Protein AF-A0A2D6F2C2-F1 (afdb_monomer_lite)

Sequence (122 aa):
MSYWKKKISKLSPRVFDLDMLGELLILLSLGSIFSRQIVQYTLYLFLLASILLLFYVTSTLKTYYLKTKTPEYAYLIGGIGLGLQFLLIGAQLPQLFFKYYVLVIGILLTLPAIYALFFKKS

pLDDT: mean 87.74, std 8.77, range [54.62, 97.06]

Foldseek 3Di:
DDPVVLLVVQDDPQLSVLLVLLLLLQLLLLLLVCLVVVVVCLVVLLVQLVVLLVQLVVQVVVCVVVVHDRDPVSVVSNVSSVSSVSSSNSSVCNPPVCSVVSNVSSVVSNVVSVCRSPPDDD

Radius of gyration: 16.32 Å; chains: 1; bounding box: 42×29×42 Å

Secondary structure (DSSP, 8-state):
--HHHHHHHHS-HHHHHHHHHHHHHHHHHHHHHTHHHHHTTHHHHHHHHHHHHHHHHHHHHHHHHTTPPPPHHHHHHHHHHHHHHHHHHHHH-TT-TTHHHHHHHHHHHHHHHHHHHHT---

Structure (mmCIF, N/CA/C/O backbone):
data_AF-A0A2D6F2C2-F1
#
_entry.id   AF-A0A2D6F2C2-F1
#
loop_
_atom_site.group_PDB
_atom_site.id
_atom_site.type_symbol
_atom_site.label_atom_id
_atom_site.label_alt_id
_atom_site.label_comp_id
_atom_site.label_asym_id
_atom_site.label_entity_id
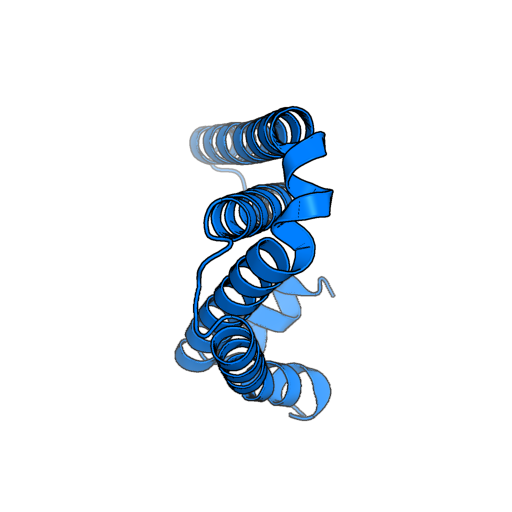_atom_site.label_seq_id
_atom_site.pdbx_PDB_ins_code
_atom_site.Cartn_x
_atom_site.Cartn_y
_atom_site.Cartn_z
_atom_site.occupancy
_atom_site.B_iso_or_equiv
_atom_site.auth_seq_id
_atom_site.auth_comp_id
_atom_site.auth_asym_id
_atom_site.auth_atom_id
_atom_site.pdbx_PDB_model_num
ATOM 1 N N . MET A 1 1 ? 9.341 -16.753 -12.748 1.00 54.62 1 MET A N 1
ATOM 2 C CA . MET A 1 1 ? 8.830 -15.471 -13.290 1.00 54.62 1 MET A CA 1
ATOM 3 C C . MET A 1 1 ? 8.334 -14.644 -12.114 1.00 54.62 1 MET A C 1
ATOM 5 O O . MET A 1 1 ? 7.500 -15.149 -11.376 1.00 54.62 1 MET A O 1
ATOM 9 N N . SER A 1 2 ? 8.895 -13.450 -11.893 1.00 70.00 2 SER A N 1
ATOM 10 C CA . SER A 1 2 ? 8.510 -12.552 -10.790 1.00 70.00 2 SER A CA 1
ATOM 11 C C . SER A 1 2 ? 6.998 -12.279 -10.815 1.00 70.00 2 SER A C 1
ATOM 13 O O . SER A 1 2 ? 6.439 -12.067 -11.896 1.00 70.00 2 SER A O 1
ATOM 15 N N . TYR A 1 3 ? 6.330 -12.326 -9.654 1.00 70.94 3 TYR A N 1
ATOM 16 C CA . TYR A 1 3 ? 4.875 -12.127 -9.522 1.00 70.94 3 TYR A CA 1
ATOM 17 C C . TYR A 1 3 ? 4.416 -10.842 -10.224 1.00 70.94 3 TYR A C 1
ATOM 19 O O . TYR A 1 3 ? 3.481 -10.869 -11.023 1.00 70.94 3 TYR A O 1
ATOM 27 N N . TRP A 1 4 ? 5.162 -9.753 -10.036 1.00 70.12 4 TRP A N 1
ATOM 28 C CA . TRP A 1 4 ? 4.924 -8.458 -10.673 1.00 70.12 4 TRP A CA 1
ATOM 29 C C . TRP A 1 4 ? 5.003 -8.513 -12.194 1.00 70.12 4 TRP A C 1
ATOM 31 O O . TRP A 1 4 ? 4.145 -7.972 -12.886 1.00 70.12 4 TRP A O 1
ATOM 41 N N . LYS A 1 5 ? 5.983 -9.241 -12.734 1.00 74.25 5 LYS A N 1
ATOM 42 C CA . LYS A 1 5 ? 6.134 -9.411 -14.181 1.00 74.25 5 LYS A CA 1
ATOM 43 C C . LYS A 1 5 ? 4.952 -10.174 -14.781 1.00 74.25 5 LYS A C 1
ATOM 45 O O . LYS A 1 5 ? 4.481 -9.817 -15.854 1.00 74.25 5 LYS A O 1
ATOM 50 N N . LYS A 1 6 ? 4.443 -11.187 -14.070 1.00 76.44 6 LYS A N 1
ATOM 51 C CA . LYS A 1 6 ? 3.233 -11.936 -14.454 1.00 76.44 6 LYS A CA 1
ATOM 52 C C . LYS A 1 6 ? 1.973 -11.067 -14.352 1.00 76.44 6 LYS A C 1
ATOM 54 O O . LYS A 1 6 ? 1.115 -11.158 -15.224 1.00 76.44 6 LYS A O 1
ATOM 59 N N . LYS A 1 7 ? 1.885 -10.220 -13.322 1.00 76.44 7 LYS A N 1
ATOM 60 C CA . LYS A 1 7 ? 0.790 -9.266 -13.096 1.00 76.44 7 LYS A CA 1
ATOM 61 C C . LYS A 1 7 ? 0.697 -8.248 -14.234 1.00 76.44 7 LYS A C 1
ATOM 63 O O . LYS A 1 7 ? -0.339 -8.142 -14.877 1.00 76.44 7 LYS A O 1
ATOM 68 N N . ILE A 1 8 ? 1.812 -7.606 -14.567 1.00 78.69 8 ILE A N 1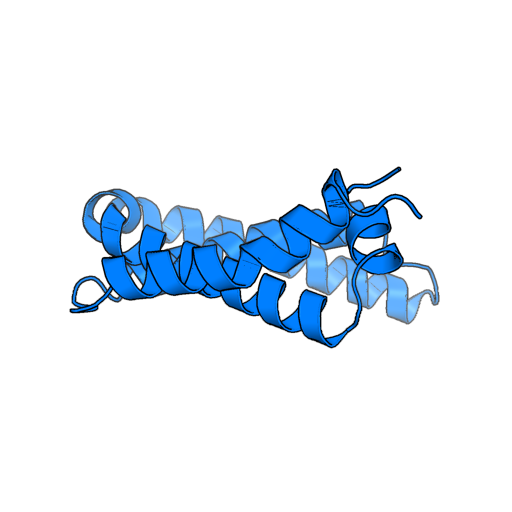
ATOM 69 C CA . ILE A 1 8 ? 1.887 -6.599 -15.634 1.00 78.69 8 ILE A CA 1
ATOM 70 C C . ILE A 1 8 ? 1.651 -7.218 -17.019 1.00 78.69 8 ILE A C 1
ATOM 72 O O . ILE A 1 8 ? 0.992 -6.610 -17.853 1.00 78.69 8 ILE A O 1
ATOM 76 N N . SER A 1 9 ? 2.154 -8.430 -17.288 1.00 76.38 9 SER A N 1
ATOM 77 C CA . SER A 1 9 ? 2.039 -9.020 -18.629 1.00 76.38 9 SER A CA 1
ATOM 78 C C . SER A 1 9 ? 0.670 -9.634 -18.932 1.00 76.38 9 SER A C 1
ATOM 80 O O . SER A 1 9 ? 0.348 -9.830 -20.100 1.00 76.38 9 SER A O 1
ATOM 82 N N . LYS A 1 10 ? -0.107 -10.017 -17.910 1.00 80.44 10 LYS A N 1
ATOM 83 C CA . LYS A 1 10 ? -1.400 -10.703 -18.091 1.00 80.44 10 LYS A CA 1
ATOM 84 C C . LYS A 1 10 ? -2.620 -9.801 -17.915 1.00 80.44 10 LYS A C 1
ATOM 86 O O . LYS A 1 10 ? -3.691 -10.149 -18.414 1.00 80.44 10 LYS A O 1
ATOM 91 N N . LEU A 1 11 ? -2.493 -8.695 -17.185 1.00 81.88 11 LEU A N 1
ATOM 92 C CA . LEU A 1 11 ? -3.623 -7.823 -16.877 1.00 81.88 11 LEU A CA 1
ATOM 93 C C . LEU A 1 11 ? -3.764 -6.718 -17.925 1.00 81.88 11 LEU A C 1
ATOM 95 O O . LEU A 1 11 ? -2.798 -6.054 -18.285 1.00 81.88 11 LEU A O 1
ATOM 99 N N . SER A 1 12 ? -4.993 -6.492 -18.396 1.00 86.12 12 SER A N 1
ATOM 100 C CA . SER A 1 12 ? -5.310 -5.277 -19.157 1.00 86.12 12 SER A CA 1
ATOM 101 C C . SER A 1 12 ? -5.189 -4.044 -18.249 1.00 86.12 12 SER A C 1
ATOM 103 O O . SER A 1 12 ? -5.529 -4.180 -17.070 1.00 86.12 12 SER A O 1
ATOM 105 N N . PRO A 1 13 ? -4.845 -2.850 -18.772 1.00 85.81 13 PRO A N 1
ATOM 106 C CA . PRO A 1 13 ? -4.650 -1.639 -17.964 1.00 85.81 13 PRO A CA 1
ATOM 107 C C . PRO A 1 13 ? -5.796 -1.360 -16.983 1.00 85.81 13 PRO A C 1
ATOM 109 O O . PRO A 1 13 ? -5.569 -1.225 -15.790 1.00 85.81 13 PRO A O 1
ATOM 112 N N . ARG A 1 14 ? -7.051 -1.443 -17.448 1.00 85.50 14 ARG A N 1
ATOM 113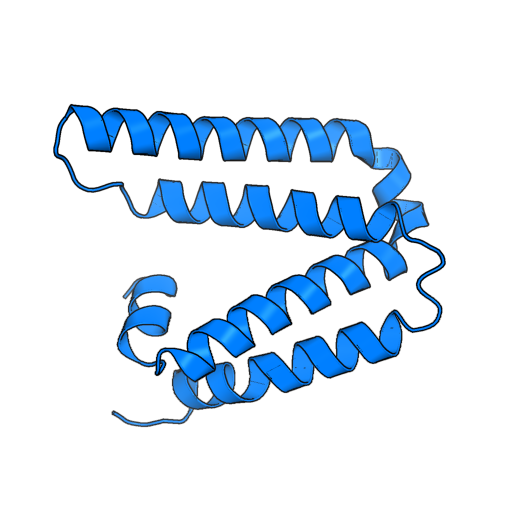 C CA . ARG A 1 14 ? -8.235 -1.235 -16.595 1.00 85.50 14 ARG A CA 1
ATOM 114 C C . ARG A 1 14 ? -8.325 -2.214 -15.421 1.00 85.50 14 ARG A C 1
ATOM 116 O O . ARG A 1 14 ? -8.703 -1.826 -14.327 1.00 85.50 14 ARG A O 1
ATOM 123 N N . VAL A 1 15 ? -8.008 -3.489 -15.647 1.00 87.31 15 VAL A N 1
ATOM 124 C CA . VAL A 1 15 ? -8.048 -4.518 -14.591 1.00 87.31 15 VAL A CA 1
ATOM 125 C C . VAL A 1 15 ? -6.897 -4.322 -13.610 1.00 87.31 15 VAL A C 1
ATOM 127 O O . VAL A 1 15 ? -7.077 -4.550 -12.422 1.00 87.31 15 VAL A O 1
ATOM 130 N N . PHE A 1 16 ? -5.738 -3.875 -14.095 1.00 87.50 16 PHE A N 1
ATOM 131 C CA . PHE A 1 16 ? -4.614 -3.515 -13.239 1.00 87.50 16 PHE A CA 1
ATOM 132 C C . PHE A 1 16 ? -4.961 -2.331 -12.324 1.00 87.50 16 PHE A C 1
ATOM 134 O O . PHE A 1 16 ? -4.722 -2.412 -11.124 1.00 87.50 16 PHE A O 1
ATOM 141 N N . ASP A 1 17 ? -5.586 -1.280 -12.861 1.00 88.88 17 ASP A N 1
ATOM 142 C CA . ASP A 1 17 ? -5.987 -0.103 -12.080 1.00 88.88 17 ASP A CA 1
ATOM 143 C C . ASP A 1 17 ? -7.038 -0.450 -11.013 1.00 88.88 17 ASP A C 1
ATOM 145 O O . ASP A 1 17 ? -6.924 -0.023 -9.863 1.00 88.88 17 ASP A O 1
ATOM 149 N N . LEU A 1 18 ? -8.042 -1.263 -11.371 1.00 91.00 18 LEU A N 1
ATOM 150 C CA . LEU A 1 18 ? -9.065 -1.734 -10.428 1.00 91.00 18 LEU A CA 1
ATOM 151 C C . LEU A 1 18 ? -8.462 -2.585 -9.311 1.00 91.00 18 LEU A C 1
ATOM 153 O O . LEU A 1 18 ? -8.848 -2.441 -8.155 1.00 91.00 18 LEU A O 1
ATOM 157 N N . ASP A 1 19 ? -7.505 -3.443 -9.645 1.00 92.44 19 ASP A N 1
ATOM 158 C CA . ASP A 1 19 ? -6.830 -4.297 -8.679 1.00 92.44 19 ASP A CA 1
ATOM 159 C C . ASP A 1 19 ? -5.925 -3.500 -7.733 1.00 92.44 19 ASP A C 1
ATOM 161 O O . ASP A 1 19 ? -5.993 -3.699 -6.524 1.00 92.44 19 ASP A O 1
ATOM 165 N N . MET A 1 20 ? -5.166 -2.524 -8.245 1.00 90.25 20 MET A N 1
ATOM 166 C CA . MET A 1 20 ? -4.411 -1.583 -7.407 1.00 90.25 20 MET A CA 1
ATOM 167 C C . MET A 1 20 ? -5.339 -0.826 -6.452 1.00 90.25 20 MET A C 1
ATOM 169 O O . MET A 1 20 ? -5.070 -0.745 -5.255 1.00 90.25 20 MET A O 1
ATOM 173 N N . LEU A 1 21 ? -6.460 -0.301 -6.956 1.00 93.19 21 LEU A N 1
ATOM 174 C CA . LEU A 1 21 ? -7.443 0.394 -6.126 1.00 93.19 21 LEU A CA 1
ATOM 175 C C . LEU A 1 21 ? -8.050 -0.547 -5.076 1.00 93.19 21 LEU A C 1
ATOM 177 O O . LEU A 1 21 ? -8.197 -0.162 -3.917 1.00 93.19 21 LEU A O 1
ATOM 181 N N . GLY A 1 22 ? -8.347 -1.791 -5.452 1.00 93.44 22 GLY A N 1
ATOM 182 C CA . GLY A 1 22 ? -8.835 -2.820 -4.542 1.00 93.44 22 GLY A CA 1
ATOM 183 C C . GLY A 1 22 ? -7.843 -3.143 -3.423 1.00 93.44 22 GLY A C 1
ATOM 184 O O . GLY A 1 22 ? -8.225 -3.123 -2.253 1.00 93.44 22 GLY A O 1
ATOM 185 N N . GLU A 1 23 ? -6.565 -3.354 -3.752 1.00 93.12 23 GLU A N 1
ATOM 186 C CA . GLU A 1 23 ? -5.485 -3.580 -2.780 1.00 93.12 23 GLU A CA 1
ATOM 187 C C . GLU A 1 23 ? -5.366 -2.408 -1.786 1.00 93.12 23 GLU A C 1
ATOM 189 O O . GLU A 1 23 ? -5.268 -2.630 -0.576 1.00 93.12 23 GLU A O 1
ATOM 194 N N . LEU A 1 24 ? -5.463 -1.160 -2.259 1.00 93.00 24 LEU A N 1
ATOM 195 C CA . LEU A 1 24 ? -5.445 0.027 -1.396 1.00 93.00 24 LEU A CA 1
ATOM 196 C C . LEU A 1 24 ? -6.645 0.084 -0.443 1.00 93.00 24 LEU A C 1
ATOM 198 O O . LEU A 1 24 ? -6.474 0.343 0.750 1.00 93.00 24 LEU A O 1
ATOM 202 N N . LEU A 1 25 ? -7.857 -0.180 -0.942 1.00 92.88 25 LEU A N 1
ATOM 203 C CA . LEU A 1 25 ? -9.069 -0.204 -0.117 1.00 92.88 25 LEU A CA 1
ATOM 204 C C . LEU A 1 25 ? -9.016 -1.308 0.942 1.00 92.88 25 LEU A C 1
ATOM 206 O O . LEU A 1 25 ? -9.442 -1.087 2.079 1.00 92.88 25 LEU A O 1
ATOM 210 N N . ILE A 1 26 ? -8.467 -2.475 0.593 1.00 94.50 26 ILE A N 1
ATOM 211 C CA . ILE A 1 26 ? -8.246 -3.573 1.536 1.00 94.50 26 ILE A CA 1
ATOM 212 C C . ILE A 1 26 ? -7.292 -3.119 2.642 1.00 94.50 26 ILE A C 1
ATOM 214 O O . ILE A 1 26 ? -7.633 -3.241 3.817 1.00 94.50 26 ILE A O 1
ATOM 218 N N . LEU A 1 27 ? -6.135 -2.549 2.294 1.00 94.00 27 LEU A N 1
ATOM 219 C CA . LEU A 1 27 ? -5.139 -2.095 3.270 1.00 94.00 27 LEU A CA 1
ATOM 220 C C . LEU A 1 27 ? -5.682 -1.012 4.208 1.00 94.00 27 LEU A C 1
ATOM 222 O O . LEU A 1 27 ? -5.499 -1.108 5.421 1.00 94.00 27 LEU A O 1
ATOM 226 N N . LEU A 1 28 ? -6.402 -0.025 3.669 1.00 91.75 28 LEU A N 1
ATOM 227 C CA . LEU A 1 28 ? -7.071 1.010 4.463 1.00 91.75 28 LEU A CA 1
ATOM 228 C C . LEU A 1 28 ? -8.103 0.410 5.423 1.00 91.75 28 LEU A C 1
ATOM 230 O O . LEU A 1 28 ? -8.151 0.761 6.603 1.00 91.75 28 LEU A O 1
ATOM 234 N N . SER A 1 29 ? -8.919 -0.523 4.931 1.00 93.00 29 SER A N 1
ATOM 235 C CA . SER A 1 29 ? -9.959 -1.164 5.736 1.00 93.00 29 SER A CA 1
ATOM 236 C C . SER A 1 29 ? -9.364 -2.025 6.846 1.00 93.00 29 SER A C 1
ATOM 238 O O . SER A 1 29 ? -9.819 -1.947 7.986 1.00 93.00 29 SER A O 1
ATOM 240 N N . LEU A 1 30 ? -8.314 -2.796 6.546 1.00 93.12 30 LEU A N 1
ATOM 241 C CA . LEU A 1 30 ? -7.573 -3.578 7.536 1.00 93.12 30 LEU A CA 1
ATOM 242 C C . LEU A 1 30 ? -6.927 -2.671 8.585 1.00 93.12 30 LEU A C 1
ATOM 244 O O . LEU A 1 30 ? -7.056 -2.941 9.778 1.00 93.12 30 LEU A O 1
ATOM 248 N N . GLY A 1 31 ? -6.317 -1.565 8.155 1.00 90.75 31 GLY A N 1
ATOM 249 C CA . GLY A 1 31 ? -5.799 -0.537 9.051 1.00 90.75 31 GLY A CA 1
ATOM 250 C C . GLY A 1 31 ? -6.860 -0.052 10.039 1.00 90.75 31 GLY A C 1
ATOM 251 O O . GLY A 1 31 ? -6.639 -0.052 11.246 1.00 90.75 31 GLY A O 1
ATOM 252 N N . SER A 1 32 ? -8.054 0.281 9.543 1.00 91.31 32 SER A N 1
ATOM 253 C CA . SER A 1 32 ? -9.169 0.758 10.373 1.00 91.31 32 SER A CA 1
ATOM 254 C C . SER A 1 32 ? -9.720 -0.313 11.325 1.00 91.31 32 SER A C 1
ATOM 256 O O . SER A 1 32 ? -10.023 -0.022 12.491 1.00 91.31 32 SER A O 1
ATOM 258 N N . ILE A 1 33 ? -9.840 -1.563 10.861 1.00 92.31 33 ILE A N 1
ATOM 259 C CA . ILE A 1 33 ? -10.311 -2.706 11.662 1.00 92.31 33 ILE A CA 1
ATOM 260 C C . ILE A 1 33 ? -9.354 -2.984 12.827 1.00 92.31 33 ILE A C 1
ATOM 262 O O . ILE A 1 33 ? -9.807 -3.092 13.966 1.00 92.31 33 ILE A O 1
ATOM 266 N N . PHE A 1 34 ? -8.048 -3.029 12.562 1.00 90.75 34 PHE A N 1
ATOM 267 C CA . PHE A 1 34 ? -7.009 -3.316 13.559 1.00 90.75 34 PHE A CA 1
ATOM 268 C C . PHE A 1 34 ? -6.396 -2.053 14.181 1.00 90.75 34 PHE A C 1
ATOM 270 O O . PHE A 1 34 ? -5.319 -2.107 14.776 1.00 90.75 34 PHE A O 1
ATOM 277 N N . SER A 1 35 ? -7.081 -0.912 14.061 1.00 90.31 35 SER A N 1
ATOM 278 C CA . SER A 1 35 ? -6.613 0.398 14.530 1.00 90.31 35 SER A CA 1
ATOM 279 C C . SER A 1 35 ? -6.079 0.358 15.961 1.00 90.31 35 SER A C 1
ATOM 281 O O . SER A 1 35 ? -4.973 0.824 16.204 1.00 90.31 35 SER A O 1
ATOM 283 N N . ARG A 1 36 ? -6.793 -0.261 16.911 1.00 87.75 36 ARG A N 1
ATOM 284 C CA . ARG A 1 36 ? -6.342 -0.336 18.317 1.00 87.75 36 ARG A CA 1
ATOM 285 C C . ARG A 1 36 ? -4.981 -1.015 18.474 1.00 87.75 36 ARG A C 1
ATOM 287 O O . ARG A 1 36 ? -4.162 -0.543 19.255 1.00 87.75 36 ARG A O 1
ATOM 294 N N . GLN A 1 37 ? -4.750 -2.109 17.752 1.00 90.75 37 GLN A N 1
ATOM 295 C CA . GLN A 1 37 ? -3.498 -2.861 17.802 1.00 90.75 37 GLN A CA 1
ATOM 296 C C . GLN A 1 37 ? -2.380 -2.119 17.063 1.00 90.75 37 GLN A C 1
ATOM 298 O O . GLN A 1 37 ? -1.262 -2.037 17.557 1.00 90.75 37 GLN A O 1
ATOM 303 N N . ILE A 1 38 ? -2.685 -1.541 15.899 1.00 88.69 38 ILE A N 1
ATOM 304 C CA . ILE A 1 38 ? -1.706 -0.849 15.050 1.00 88.69 38 ILE A CA 1
ATOM 305 C C . ILE A 1 38 ? -1.256 0.473 15.677 1.00 88.69 38 ILE A C 1
ATOM 307 O O . ILE A 1 38 ? -0.077 0.813 15.595 1.00 88.69 38 ILE A O 1
ATOM 311 N N . VAL A 1 39 ? -2.165 1.205 16.335 1.00 88.31 39 VAL A N 1
ATOM 312 C CA . VAL A 1 39 ? -1.889 2.541 16.885 1.00 88.31 39 VAL A CA 1
ATOM 313 C C . VAL A 1 39 ? -0.708 2.521 17.861 1.00 88.31 39 VAL A C 1
ATOM 315 O O . VAL A 1 39 ? 0.116 3.436 17.831 1.00 88.31 39 VAL A O 1
ATOM 318 N N . GLN A 1 40 ? -0.560 1.450 18.646 1.00 90.94 40 GLN A N 1
ATOM 319 C CA . GLN A 1 40 ? 0.556 1.264 19.584 1.00 90.94 40 GLN A CA 1
ATOM 320 C C . GLN A 1 40 ? 1.928 1.227 18.892 1.00 90.94 40 GLN A C 1
ATOM 322 O O . GLN A 1 40 ? 2.931 1.625 19.477 1.00 90.94 40 GLN A O 1
ATOM 327 N N . TYR A 1 41 ? 1.969 0.793 17.631 1.00 93.25 41 TYR A N 1
ATOM 328 C CA . TYR A 1 41 ? 3.190 0.660 16.840 1.00 93.25 41 TYR A CA 1
ATOM 329 C C . TYR A 1 41 ? 3.332 1.742 15.765 1.00 93.25 41 TYR A C 1
ATOM 331 O O . TYR A 1 41 ? 4.260 1.669 14.959 1.00 93.25 41 TYR A O 1
ATOM 339 N N . THR A 1 42 ? 2.452 2.754 15.750 1.00 91.25 42 THR A N 1
ATOM 340 C CA . THR A 1 42 ? 2.384 3.786 14.696 1.00 91.25 42 THR A CA 1
ATOM 341 C C . THR A 1 42 ? 3.745 4.389 14.388 1.00 91.25 42 THR A C 1
ATOM 343 O O . THR A 1 42 ? 4.133 4.441 13.227 1.00 91.25 42 THR A O 1
ATOM 346 N N . LEU A 1 43 ? 4.493 4.807 15.414 1.00 93.06 43 LEU A N 1
ATOM 347 C CA . LEU A 1 43 ? 5.792 5.453 15.229 1.00 93.06 43 LEU A CA 1
ATOM 348 C C . LEU A 1 43 ? 6.804 4.514 14.554 1.00 93.06 43 LEU A C 1
ATOM 350 O O . LEU A 1 43 ? 7.468 4.908 13.598 1.00 93.06 43 LEU A O 1
ATOM 354 N N . TYR A 1 44 ? 6.898 3.265 15.016 1.00 94.88 44 TYR A N 1
ATOM 355 C CA . TYR A 1 44 ? 7.833 2.277 14.473 1.00 94.88 44 TYR A CA 1
ATOM 356 C C . TYR A 1 44 ? 7.483 1.893 13.037 1.00 94.88 44 TYR A C 1
ATOM 358 O O . TYR A 1 44 ? 8.354 1.868 12.169 1.00 94.88 44 TYR A O 1
ATOM 366 N N . LEU A 1 45 ? 6.200 1.637 12.772 1.00 93.62 45 LEU A N 1
ATOM 367 C CA . LEU A 1 45 ? 5.706 1.309 11.438 1.00 93.62 45 LEU A CA 1
ATOM 368 C C . LEU A 1 45 ? 5.863 2.490 10.477 1.00 93.62 45 LEU A C 1
ATOM 370 O O . LEU A 1 45 ? 6.216 2.284 9.320 1.00 93.62 45 LEU A O 1
ATOM 374 N N . PHE A 1 46 ? 5.657 3.721 10.952 1.00 94.94 46 PHE A N 1
ATOM 375 C CA . PHE A 1 46 ? 5.842 4.933 10.159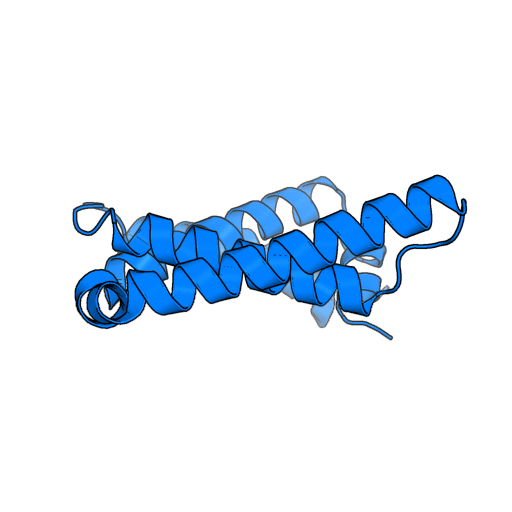 1.00 94.94 46 PHE A CA 1
ATOM 376 C C . PHE A 1 46 ? 7.309 5.146 9.785 1.00 94.94 46 PHE A C 1
ATOM 378 O O . PHE A 1 46 ? 7.616 5.413 8.622 1.00 94.94 46 PHE A O 1
ATOM 385 N N . LEU A 1 47 ? 8.225 4.994 10.747 1.00 96.56 47 LEU A N 1
ATOM 386 C CA . LEU A 1 47 ? 9.664 5.075 10.493 1.00 96.56 47 LEU A CA 1
ATOM 387 C C . LEU A 1 47 ? 10.107 3.994 9.510 1.00 96.56 47 LEU A C 1
ATOM 389 O O . LEU A 1 47 ? 10.789 4.302 8.535 1.00 96.56 47 LEU A O 1
ATOM 393 N N . LEU A 1 48 ? 9.665 2.752 9.714 1.00 96.44 48 LEU A N 1
ATOM 394 C CA . LEU A 1 48 ? 9.954 1.650 8.803 1.00 96.44 48 LEU A CA 1
ATOM 395 C C . LEU A 1 48 ? 9.437 1.948 7.390 1.00 96.44 48 LEU A C 1
ATOM 397 O O . LEU A 1 48 ? 10.201 1.863 6.432 1.00 96.44 48 LEU A O 1
ATOM 401 N N . ALA A 1 49 ? 8.174 2.359 7.252 1.00 95.56 49 ALA A N 1
ATOM 402 C CA . ALA A 1 49 ? 7.588 2.723 5.965 1.00 95.56 49 ALA A CA 1
ATOM 403 C C . ALA A 1 49 ? 8.370 3.855 5.283 1.00 95.56 49 ALA A C 1
ATOM 405 O O . ALA A 1 49 ? 8.678 3.771 4.095 1.00 95.56 49 ALA A O 1
ATOM 406 N N . SER A 1 50 ? 8.754 4.882 6.044 1.00 96.00 50 SER A N 1
ATOM 407 C CA . SER A 1 50 ? 9.534 6.019 5.549 1.00 96.00 50 SER A CA 1
ATOM 408 C C . SER A 1 50 ? 10.922 5.596 5.068 1.00 96.00 50 SER A C 1
ATOM 410 O O . SER A 1 50 ? 11.341 6.011 3.991 1.00 96.00 50 SER A O 1
ATOM 412 N N . ILE A 1 51 ? 11.618 4.724 5.805 1.00 97.06 51 ILE A N 1
ATOM 413 C CA . ILE A 1 51 ? 12.928 4.184 5.408 1.00 97.06 51 ILE A CA 1
ATOM 414 C C . ILE A 1 51 ? 12.811 3.372 4.114 1.00 97.06 51 ILE A C 1
ATOM 416 O O . ILE A 1 51 ? 13.612 3.559 3.197 1.00 97.06 51 ILE A O 1
ATOM 420 N N . LEU A 1 52 ? 11.804 2.500 4.009 1.00 95.88 52 LEU A N 1
ATOM 421 C CA . LEU A 1 52 ? 11.573 1.693 2.807 1.00 95.88 52 LEU A CA 1
ATOM 422 C C . LEU A 1 52 ? 11.273 2.580 1.588 1.00 95.88 52 LEU A C 1
ATOM 424 O O . LEU A 1 52 ? 11.827 2.367 0.508 1.00 95.88 52 LEU A O 1
ATOM 428 N N . LEU A 1 53 ? 10.452 3.618 1.760 1.00 95.62 53 LEU A N 1
ATOM 429 C CA . LEU A 1 53 ? 10.145 4.575 0.696 1.00 95.62 53 LEU A CA 1
ATOM 430 C C . LEU A 1 53 ? 11.361 5.417 0.306 1.00 95.62 53 LEU A C 1
ATOM 432 O O . LEU A 1 53 ? 11.610 5.600 -0.883 1.00 95.62 53 LEU A O 1
ATOM 436 N N . LEU A 1 54 ? 12.162 5.874 1.271 1.00 96.31 54 LEU A N 1
ATOM 437 C CA . LEU A 1 54 ? 13.419 6.570 0.994 1.00 96.31 54 LEU A CA 1
ATOM 438 C C . LEU A 1 54 ? 14.385 5.683 0.211 1.00 96.31 54 LEU A C 1
ATOM 440 O O . LEU A 1 54 ? 14.975 6.140 -0.768 1.00 96.31 54 LEU A O 1
ATOM 444 N N . PHE A 1 55 ? 14.516 4.408 0.581 1.00 94.81 55 PHE A N 1
ATOM 445 C CA . PHE A 1 55 ? 15.332 3.452 -0.163 1.00 94.81 55 PHE A CA 1
ATOM 446 C C . PHE A 1 55 ? 14.838 3.282 -1.606 1.00 94.81 55 PHE A C 1
ATOM 448 O O . PHE A 1 55 ? 15.642 3.283 -2.540 1.00 94.81 55 PHE A O 1
ATOM 455 N N . TYR A 1 56 ? 13.521 3.186 -1.8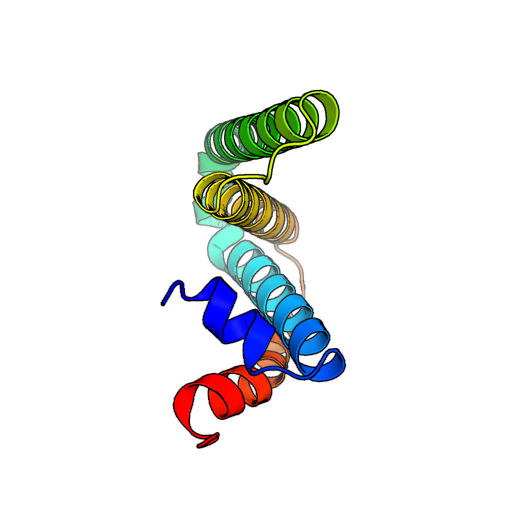09 1.00 94.25 56 TYR A N 1
ATOM 456 C CA . TYR A 1 56 ? 12.926 3.121 -3.143 1.00 94.25 56 TYR A CA 1
ATOM 457 C C . TYR A 1 56 ? 13.200 4.391 -3.962 1.00 94.25 56 TYR A C 1
ATOM 459 O O . TYR A 1 56 ? 13.680 4.297 -5.094 1.00 94.25 56 TYR A O 1
ATOM 467 N N . VAL A 1 57 ? 12.950 5.574 -3.395 1.00 94.31 57 VAL A N 1
ATOM 468 C CA . VAL A 1 57 ? 13.142 6.864 -4.074 1.00 94.31 57 VAL A CA 1
ATOM 469 C C . VAL A 1 57 ? 14.609 7.069 -4.437 1.00 94.31 57 VAL A C 1
ATOM 471 O O . VAL A 1 57 ? 14.921 7.354 -5.589 1.00 94.31 57 VAL A O 1
ATOM 474 N N . THR A 1 58 ? 15.526 6.862 -3.493 1.00 93.62 58 THR A N 1
ATOM 475 C CA . THR A 1 58 ? 16.971 7.015 -3.729 1.00 93.62 58 THR A CA 1
ATOM 476 C C . THR A 1 58 ? 17.499 6.009 -4.749 1.00 93.62 58 THR A C 1
ATOM 478 O O . THR A 1 58 ? 18.251 6.392 -5.645 1.00 93.62 58 THR A O 1
ATOM 481 N N . SER A 1 59 ? 17.060 4.746 -4.686 1.00 91.06 59 SER A N 1
ATOM 482 C CA . SER A 1 59 ? 17.400 3.732 -5.694 1.00 91.06 59 SER A CA 1
ATOM 483 C C . SER A 1 59 ? 16.904 4.134 -7.080 1.00 91.06 59 SER A C 1
ATOM 485 O O . SER A 1 59 ? 17.658 4.057 -8.050 1.00 91.06 59 SER A O 1
ATOM 487 N N . THR A 1 60 ? 15.663 4.618 -7.170 1.00 90.06 60 THR A N 1
ATOM 488 C CA . THR A 1 60 ? 15.046 5.046 -8.430 1.00 90.06 60 THR A CA 1
ATOM 489 C C . THR A 1 60 ? 15.764 6.265 -9.007 1.00 90.06 60 THR A C 1
ATOM 491 O O . THR A 1 60 ? 16.149 6.242 -10.175 1.00 90.06 60 THR A O 1
ATOM 494 N N . LEU A 1 61 ? 16.052 7.283 -8.188 1.00 91.81 61 LEU A N 1
ATOM 495 C CA . LEU A 1 61 ? 16.812 8.475 -8.583 1.00 91.81 61 LEU A CA 1
ATOM 496 C C . LEU A 1 61 ? 18.229 8.130 -9.050 1.00 91.81 61 LEU A C 1
ATOM 498 O O . LEU A 1 61 ? 18.672 8.621 -10.086 1.00 91.81 61 LEU A O 1
ATOM 502 N N . LYS A 1 62 ? 18.928 7.242 -8.333 1.00 91.56 62 LYS A N 1
ATOM 503 C CA . LYS A 1 62 ? 20.253 6.758 -8.736 1.00 91.56 62 LYS A CA 1
ATOM 504 C C . LYS A 1 62 ? 20.193 6.070 -10.099 1.00 91.56 62 LYS A C 1
ATOM 506 O O . LYS A 1 62 ? 21.032 6.337 -10.953 1.00 91.56 62 LYS A O 1
ATOM 511 N N . THR A 1 63 ? 19.203 5.205 -10.319 1.00 92.56 63 THR A N 1
ATOM 512 C CA . THR A 1 63 ? 19.049 4.495 -11.600 1.00 92.56 63 THR A CA 1
ATOM 513 C C . THR A 1 63 ? 18.643 5.431 -12.735 1.00 92.56 63 THR A C 1
ATOM 515 O O . THR A 1 63 ? 19.162 5.297 -13.839 1.00 92.56 63 THR A O 1
ATOM 518 N N . TYR A 1 64 ? 17.818 6.442 -12.447 1.00 89.81 64 TYR A N 1
ATOM 519 C CA . TYR A 1 64 ? 17.468 7.502 -13.390 1.00 89.81 64 TYR A CA 1
ATOM 520 C C . TYR A 1 64 ? 18.707 8.296 -13.822 1.00 89.81 64 TYR A C 1
ATOM 522 O O . TYR A 1 64 ? 18.962 8.439 -15.016 1.00 89.81 64 TYR A O 1
ATOM 530 N N . TYR A 1 65 ? 19.529 8.732 -12.861 1.00 92.81 65 TYR A N 1
ATOM 531 C CA . TYR A 1 65 ? 20.769 9.457 -13.138 1.00 92.81 65 TYR A CA 1
ATOM 532 C C . TYR A 1 65 ? 21.776 8.611 -13.931 1.00 92.81 65 TYR A C 1
ATOM 534 O O . TYR A 1 65 ? 22.362 9.078 -14.904 1.00 92.81 65 TYR A O 1
ATOM 542 N N . LEU A 1 66 ? 21.941 7.339 -13.557 1.00 93.50 66 LEU A N 1
ATOM 543 C CA . LEU A 1 66 ? 22.857 6.411 -14.226 1.00 93.50 66 LEU A CA 1
ATOM 544 C C . LEU A 1 66 ? 22.296 5.828 -15.536 1.00 93.50 66 LEU A C 1
ATOM 546 O O . LEU A 1 66 ? 22.977 5.026 -16.171 1.00 93.50 66 LEU A O 1
ATOM 550 N N . LYS A 1 67 ? 21.070 6.197 -15.942 1.00 90.94 67 LYS A N 1
ATOM 551 C CA . LYS A 1 67 ? 20.344 5.624 -17.093 1.00 90.94 67 LYS A CA 1
ATOM 552 C C . LYS A 1 67 ? 20.288 4.088 -17.072 1.00 90.94 67 LYS A C 1
ATOM 554 O O . LYS A 1 67 ? 20.278 3.436 -18.115 1.00 90.94 67 LYS A O 1
ATOM 559 N N . THR A 1 68 ? 20.258 3.502 -15.878 1.00 90.88 68 THR A N 1
ATOM 560 C CA . THR A 1 68 ? 20.152 2.055 -15.672 1.00 90.88 68 THR A CA 1
ATOM 561 C C . THR A 1 68 ? 18.726 1.664 -15.302 1.00 90.88 68 THR A C 1
ATOM 563 O O . THR A 1 68 ? 17.902 2.495 -14.924 1.00 90.88 68 THR A O 1
ATOM 566 N N . LYS A 1 69 ? 18.402 0.373 -15.432 1.00 86.19 69 LYS A N 1
ATOM 567 C CA . LYS A 1 69 ? 17.092 -0.140 -15.021 1.00 86.19 69 LYS A CA 1
ATOM 568 C C . LYS A 1 69 ? 17.010 -0.214 -13.501 1.00 86.19 69 LYS A C 1
ATOM 570 O O . LYS A 1 69 ? 17.925 -0.727 -12.857 1.00 86.19 69 LYS A O 1
ATOM 575 N N . THR A 1 70 ? 15.890 0.234 -12.944 1.00 84.62 70 THR A N 1
ATOM 576 C CA . THR A 1 70 ? 15.598 0.060 -11.523 1.00 84.62 70 THR A CA 1
ATOM 577 C C . THR A 1 70 ? 15.444 -1.430 -11.209 1.00 84.62 70 THR A C 1
ATOM 579 O O . THR A 1 70 ? 14.714 -2.135 -11.913 1.00 84.62 70 THR A O 1
ATOM 582 N N . PRO A 1 71 ? 16.148 -1.946 -10.193 1.00 85.62 71 PRO A N 1
ATOM 583 C CA . PRO A 1 71 ? 16.110 -3.365 -9.886 1.00 85.62 71 PRO A CA 1
ATOM 584 C C . PRO A 1 71 ? 14.766 -3.774 -9.269 1.00 85.62 71 PRO A C 1
ATOM 586 O O . PRO A 1 71 ? 14.150 -3.010 -8.526 1.00 85.62 71 PRO A O 1
ATOM 589 N N . GLU A 1 72 ? 14.329 -5.012 -9.529 1.00 83.75 72 GLU A N 1
ATOM 590 C CA . GLU A 1 72 ? 13.012 -5.515 -9.094 1.00 83.75 72 GLU A CA 1
ATOM 591 C C . GLU A 1 72 ? 12.802 -5.437 -7.570 1.00 83.75 72 GLU A C 1
ATOM 593 O O . GLU A 1 72 ? 11.696 -5.148 -7.112 1.00 83.75 72 GLU A O 1
ATOM 598 N N . TYR A 1 73 ? 13.862 -5.629 -6.775 1.00 85.44 73 TYR A N 1
ATOM 599 C CA . TYR A 1 73 ? 13.778 -5.548 -5.314 1.00 85.44 73 TYR A CA 1
ATOM 600 C C . TYR A 1 73 ? 13.409 -4.144 -4.817 1.00 85.44 73 TYR A C 1
ATOM 602 O O . TYR A 1 73 ? 12.761 -4.022 -3.781 1.00 85.44 73 TYR A O 1
ATOM 610 N N . ALA A 1 74 ? 13.782 -3.084 -5.545 1.00 87.12 74 ALA A N 1
ATOM 611 C CA . ALA A 1 74 ? 13.472 -1.716 -5.143 1.00 87.12 74 ALA A CA 1
ATOM 612 C C . ALA A 1 74 ? 11.964 -1.452 -5.249 1.00 87.12 74 ALA A C 1
ATOM 614 O O . ALA A 1 74 ? 11.388 -0.872 -4.333 1.00 87.12 74 ALA A O 1
ATOM 615 N N . TYR A 1 75 ? 11.310 -1.949 -6.306 1.00 87.69 75 TYR A N 1
ATOM 616 C CA . TYR A 1 75 ? 9.852 -1.872 -6.446 1.00 87.69 75 TYR A CA 1
ATOM 617 C C . TYR A 1 75 ? 9.123 -2.657 -5.356 1.00 87.69 75 TYR A C 1
ATOM 619 O O . TYR A 1 75 ? 8.117 -2.185 -4.835 1.00 87.69 75 TYR A O 1
ATOM 627 N N . LEU A 1 76 ? 9.641 -3.829 -4.974 1.00 88.62 76 LEU A N 1
ATOM 628 C CA . LEU A 1 76 ? 9.074 -4.617 -3.880 1.00 88.62 76 LEU A CA 1
ATOM 629 C C . LEU A 1 76 ? 9.183 -3.869 -2.544 1.00 88.62 76 LEU A C 1
ATOM 631 O O . LEU A 1 76 ? 8.199 -3.769 -1.817 1.00 88.62 76 LEU A O 1
ATOM 635 N N . ILE A 1 77 ? 10.351 -3.290 -2.253 1.00 90.88 77 ILE A N 1
ATOM 636 C CA . ILE A 1 77 ? 10.579 -2.472 -1.054 1.00 90.88 77 ILE A CA 1
ATOM 637 C C . ILE A 1 77 ? 9.650 -1.250 -1.037 1.00 90.88 77 ILE A C 1
ATOM 639 O O . ILE A 1 77 ? 9.002 -0.989 -0.023 1.00 90.88 77 ILE A O 1
ATOM 643 N N . GLY A 1 78 ? 9.528 -0.544 -2.164 1.00 92.56 78 GLY A N 1
ATOM 644 C CA . GLY A 1 78 ? 8.612 0.587 -2.311 1.00 92.56 78 GLY A CA 1
ATOM 645 C C . GLY A 1 78 ? 7.149 0.187 -2.117 1.00 92.56 78 GLY A C 1
ATOM 646 O O . GLY A 1 78 ? 6.418 0.875 -1.409 1.00 92.56 78 GLY A O 1
ATOM 647 N N . GLY A 1 79 ? 6.739 -0.959 -2.667 1.00 91.31 79 GLY A N 1
ATOM 648 C CA . GLY A 1 79 ? 5.397 -1.515 -2.494 1.00 91.31 79 GLY A CA 1
ATOM 649 C C . GLY A 1 79 ? 5.070 -1.843 -1.036 1.00 91.31 79 GLY A C 1
ATOM 650 O O . GLY A 1 79 ? 3.996 -1.482 -0.563 1.00 91.31 79 GLY A O 1
ATOM 651 N N . ILE A 1 80 ? 6.003 -2.450 -0.293 1.00 93.81 80 ILE A N 1
ATOM 652 C CA . ILE A 1 80 ? 5.832 -2.696 1.151 1.00 93.81 80 ILE A CA 1
ATOM 653 C C . ILE A 1 80 ? 5.736 -1.370 1.916 1.00 93.81 80 ILE A C 1
ATOM 655 O O . ILE A 1 80 ? 4.856 -1.215 2.761 1.00 93.81 80 ILE A O 1
ATOM 659 N N . GLY A 1 81 ? 6.604 -0.400 1.606 1.00 94.94 81 GLY A N 1
ATOM 660 C CA . GLY A 1 81 ? 6.582 0.923 2.234 1.00 94.94 81 GLY A CA 1
ATOM 661 C C . GLY A 1 81 ? 5.257 1.662 2.015 1.00 94.94 81 GLY A C 1
ATOM 662 O O . GLY A 1 81 ? 4.676 2.182 2.967 1.00 94.94 81 GLY A O 1
ATOM 663 N N . LEU A 1 82 ? 4.736 1.648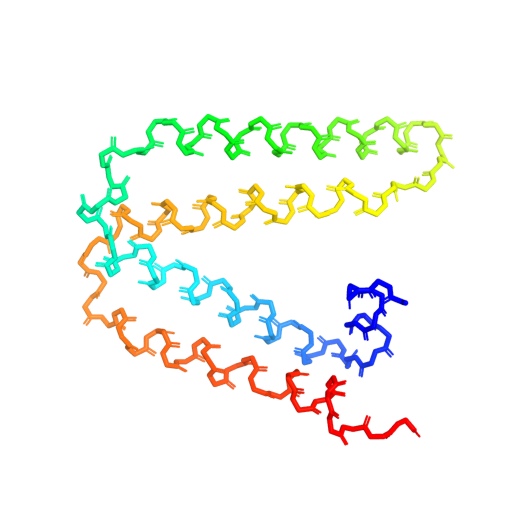 0.783 1.00 93.94 82 LEU A N 1
ATOM 664 C CA . LEU A 1 82 ? 3.410 2.185 0.466 1.00 93.94 82 LEU A CA 1
ATOM 665 C C . LEU A 1 82 ? 2.309 1.413 1.196 1.00 93.94 82 LEU A C 1
ATOM 667 O O . LEU A 1 82 ? 1.425 2.026 1.788 1.00 93.94 82 LEU A O 1
ATOM 671 N N . GLY A 1 83 ? 2.375 0.081 1.210 1.00 94.19 83 GLY A N 1
ATOM 672 C CA . GLY A 1 83 ? 1.378 -0.744 1.884 1.00 94.19 83 GLY A CA 1
ATOM 673 C C . GLY A 1 83 ? 1.262 -0.429 3.377 1.00 94.19 83 GLY A C 1
ATOM 674 O O . GLY A 1 83 ? 0.157 -0.264 3.893 1.00 94.19 83 GLY A O 1
ATOM 675 N N . LEU A 1 84 ? 2.402 -0.254 4.052 1.00 94.94 84 LEU A N 1
ATOM 676 C CA . LEU A 1 84 ? 2.455 0.172 5.452 1.00 94.94 84 LEU A CA 1
ATOM 677 C C . LEU A 1 84 ? 1.868 1.575 5.660 1.00 94.94 84 LEU A C 1
ATOM 679 O O . LEU A 1 84 ? 1.118 1.770 6.613 1.00 94.94 84 LEU A O 1
ATOM 683 N N . GLN A 1 85 ? 2.154 2.536 4.773 1.00 93.81 85 GLN A N 1
ATOM 684 C CA . GLN A 1 85 ? 1.553 3.877 4.832 1.00 93.81 85 GLN A CA 1
ATOM 685 C C . GLN A 1 85 ? 0.023 3.815 4.758 1.00 93.81 85 GLN A C 1
ATOM 687 O O . GLN A 1 85 ? -0.656 4.369 5.618 1.00 93.81 85 GLN A O 1
ATOM 692 N N . PHE A 1 86 ? -0.537 3.099 3.780 1.00 92.75 86 PHE A N 1
ATOM 693 C CA . PHE A 1 86 ? -1.993 2.972 3.641 1.00 92.75 86 PHE A CA 1
ATOM 694 C C . PHE A 1 86 ? -2.637 2.270 4.837 1.00 92.75 86 PHE A C 1
ATOM 696 O O . PHE A 1 86 ? -3.705 2.673 5.295 1.00 92.75 86 PHE A O 1
ATOM 703 N N . LEU A 1 87 ? -1.965 1.268 5.398 1.00 93.06 87 LEU A N 1
ATOM 704 C CA . LEU A 1 87 ? -2.417 0.594 6.609 1.00 93.06 87 LEU A CA 1
ATOM 705 C C . LEU A 1 87 ? -2.425 1.545 7.823 1.00 93.06 87 LEU A C 1
ATOM 707 O O . LEU A 1 87 ? -3.381 1.542 8.598 1.00 93.06 87 LEU A O 1
ATOM 711 N N . LEU A 1 88 ? -1.418 2.415 7.962 1.00 93.69 88 LEU A N 1
ATOM 712 C CA . LEU A 1 88 ? -1.372 3.439 9.013 1.00 93.69 88 LEU A CA 1
ATOM 713 C C . LEU A 1 88 ? -2.438 4.523 8.833 1.00 93.69 88 LEU A C 1
ATOM 715 O O . LEU A 1 88 ? -3.086 4.898 9.809 1.00 93.69 88 LEU A O 1
ATOM 719 N N . ILE A 1 89 ? -2.664 4.986 7.601 1.00 91.56 89 ILE A N 1
ATOM 720 C CA . ILE A 1 89 ? -3.751 5.923 7.284 1.00 91.56 89 ILE A CA 1
ATOM 721 C C . ILE A 1 89 ? -5.094 5.309 7.694 1.00 91.56 89 ILE A C 1
ATOM 723 O O . ILE A 1 89 ? -5.894 5.952 8.369 1.00 91.56 89 ILE A O 1
ATOM 727 N N . GLY A 1 90 ? -5.315 4.035 7.362 1.00 89.38 90 GLY A N 1
ATOM 728 C CA . GLY A 1 90 ? -6.498 3.296 7.794 1.00 89.38 90 GLY A CA 1
ATOM 729 C C . GLY A 1 90 ? -6.640 3.251 9.317 1.00 89.38 90 GLY A C 1
ATOM 730 O O . GLY A 1 90 ? -7.727 3.491 9.843 1.00 89.38 90 GLY A O 1
ATOM 731 N N . ALA A 1 91 ? -5.544 2.999 10.039 1.00 90.31 91 ALA A N 1
ATOM 732 C CA . ALA A 1 91 ? -5.532 2.936 11.501 1.00 90.31 91 ALA A CA 1
ATOM 733 C C . ALA A 1 91 ? -5.877 4.272 12.178 1.00 90.31 91 ALA A C 1
ATOM 735 O O . ALA A 1 91 ? -6.490 4.268 13.247 1.00 90.31 91 ALA A O 1
ATOM 736 N N . GLN A 1 92 ? -5.551 5.401 11.543 1.00 88.31 92 GLN A N 1
ATOM 737 C CA . GLN A 1 92 ? -5.937 6.743 11.996 1.00 88.31 92 GLN A CA 1
ATOM 738 C C . GLN A 1 92 ? -7.404 7.092 11.701 1.00 88.31 92 GLN A C 1
ATOM 740 O O . GLN A 1 92 ? -7.917 8.074 12.236 1.00 88.31 92 GLN A O 1
ATOM 745 N N . LEU A 1 93 ? -8.105 6.272 10.912 1.00 84.94 93 LEU A N 1
ATOM 746 C CA . LEU A 1 93 ? -9.521 6.424 10.570 1.00 84.94 93 LEU A CA 1
ATOM 747 C C . LEU A 1 93 ? -10.382 5.315 11.223 1.00 84.94 93 LEU A C 1
ATOM 749 O O . LEU A 1 93 ? -11.062 4.554 10.523 1.00 84.94 93 LEU A O 1
ATOM 753 N N . PRO A 1 94 ? -10.404 5.182 12.567 1.00 67.00 94 PRO A N 1
ATOM 754 C CA . PRO A 1 94 ? -11.113 4.094 13.254 1.00 67.00 94 PRO A CA 1
ATOM 755 C C . PRO A 1 94 ? -12.642 4.155 13.080 1.00 67.00 94 PRO A C 1
ATOM 757 O O . PRO A 1 94 ? -13.327 3.133 13.217 1.00 67.00 94 PRO A O 1
ATOM 760 N N . GLN A 1 95 ? -13.164 5.344 12.758 1.00 67.31 95 GLN A N 1
ATOM 761 C CA . GLN A 1 95 ? -14.583 5.664 12.567 1.00 67.31 95 GLN A CA 1
ATOM 762 C C . GLN A 1 95 ? -15.040 5.591 11.104 1.00 67.31 95 GLN A C 1
ATOM 764 O O . GLN A 1 95 ? -16.079 6.149 10.765 1.00 67.31 95 GLN A O 1
ATOM 769 N N . LEU A 1 96 ? -14.319 4.894 10.220 1.00 65.25 96 LEU A N 1
ATOM 770 C CA . LEU A 1 96 ? -14.893 4.513 8.929 1.00 65.25 96 LEU A CA 1
ATOM 771 C C . LEU A 1 96 ? -16.128 3.634 9.188 1.00 65.25 96 LEU A C 1
ATOM 773 O O . LEU A 1 96 ? -16.017 2.419 9.355 1.00 65.25 96 LEU A O 1
ATOM 777 N N . PHE A 1 97 ? -17.309 4.263 9.231 1.00 64.25 97 PHE A N 1
ATOM 778 C CA . PHE A 1 97 ? -18.611 3.636 9.489 1.00 64.25 97 PHE A CA 1
ATOM 779 C C . PHE A 1 97 ? -18.872 2.440 8.560 1.00 64.25 97 PHE A C 1
ATOM 781 O O . PHE A 1 97 ? -19.605 1.520 8.912 1.00 64.25 97 PHE A O 1
ATOM 788 N N . PHE A 1 98 ? -18.195 2.408 7.410 1.00 78.06 98 PHE A N 1
ATOM 789 C CA . PHE A 1 98 ? -18.334 1.390 6.381 1.00 78.06 98 PHE A CA 1
ATOM 790 C C . PHE A 1 98 ? -17.082 0.523 6.174 1.00 78.06 98 PHE A C 1
ATOM 792 O O . PHE A 1 98 ? -16.966 -0.106 5.130 1.00 78.06 98 PHE A O 1
ATOM 799 N N . LYS A 1 99 ? -16.146 0.437 7.131 1.00 84.62 99 LYS A N 1
ATOM 800 C CA . LYS A 1 99 ? -14.864 -0.286 6.947 1.00 84.62 99 LYS A CA 1
ATOM 801 C C . LYS A 1 99 ? -14.993 -1.730 6.444 1.00 84.62 99 LYS A C 1
ATOM 803 O O . LYS A 1 99 ? -14.200 -2.155 5.613 1.00 84.62 99 LYS A O 1
ATOM 808 N N . TYR A 1 100 ? -16.021 -2.465 6.868 1.00 87.88 100 TYR A N 1
ATOM 809 C CA . TYR A 1 100 ? -16.284 -3.811 6.342 1.00 87.88 100 TYR A CA 1
ATOM 810 C C . TYR A 1 100 ? -16.819 -3.794 4.904 1.00 87.88 100 TYR A C 1
ATOM 812 O O . TYR A 1 100 ? -16.430 -4.633 4.100 1.00 87.88 100 TYR A O 1
ATOM 820 N N . TYR A 1 101 ? -17.658 -2.820 4.547 1.00 89.00 101 TYR A N 1
ATOM 821 C CA . TYR A 1 101 ? -18.137 -2.659 3.171 1.00 89.00 101 TYR A CA 1
ATOM 822 C C . TYR A 1 101 ? -17.013 -2.217 2.233 1.00 89.00 101 TYR A C 1
ATOM 824 O O . TYR A 1 101 ? -16.909 -2.733 1.126 1.00 89.00 101 TYR A O 1
ATOM 832 N N . VAL A 1 102 ? -16.134 -1.318 2.686 1.00 89.69 102 VAL A N 1
ATOM 833 C CA . VAL A 1 102 ? -14.943 -0.905 1.931 1.00 89.69 102 VAL A CA 1
ATOM 834 C C . VAL A 1 102 ? -14.008 -2.097 1.712 1.00 89.69 102 VAL A C 1
ATOM 836 O O . VAL A 1 102 ? -13.512 -2.274 0.601 1.00 89.69 102 VAL A O 1
ATOM 839 N N . LEU A 1 103 ? -13.843 -2.969 2.714 1.00 92.62 103 LEU A N 1
ATOM 840 C CA . LEU A 1 103 ? -13.090 -4.216 2.568 1.00 92.62 103 LEU A CA 1
ATOM 841 C C . LEU A 1 103 ? -13.712 -5.133 1.506 1.00 92.62 103 LEU A C 1
ATOM 843 O O . LEU A 1 103 ? -12.998 -5.625 0.636 1.00 92.62 103 LEU A O 1
ATOM 847 N N . VAL A 1 104 ? -15.034 -5.339 1.549 1.00 93.56 104 VAL A N 1
ATOM 848 C CA . VAL A 1 104 ? -15.752 -6.166 0.563 1.00 93.56 104 VAL A CA 1
ATOM 849 C C . VAL A 1 104 ? -15.605 -5.590 -0.844 1.00 93.56 104 VAL A C 1
ATOM 851 O O . VAL A 1 104 ? -15.278 -6.333 -1.764 1.00 93.56 104 VAL A O 1
ATOM 854 N N . ILE A 1 105 ? -15.780 -4.278 -1.017 1.00 92.69 105 ILE A N 1
ATOM 855 C CA . ILE A 1 105 ? -15.577 -3.604 -2.307 1.00 92.69 105 ILE A CA 1
ATOM 856 C C . ILE A 1 105 ? -14.137 -3.804 -2.786 1.00 92.69 105 ILE A C 1
ATOM 858 O O . ILE A 1 105 ? -13.926 -4.178 -3.935 1.00 92.69 105 ILE A O 1
ATOM 862 N N . GLY A 1 106 ? -13.149 -3.628 -1.906 1.00 92.75 106 GLY A N 1
ATOM 863 C CA . GLY A 1 106 ? -11.745 -3.858 -2.239 1.00 92.75 106 GLY A CA 1
ATOM 864 C C . GLY A 1 106 ? -11.475 -5.290 -2.715 1.00 92.75 106 GLY A C 1
ATOM 865 O O . GLY A 1 106 ? -10.815 -5.492 -3.733 1.00 92.75 106 GLY A O 1
ATOM 866 N N . ILE A 1 107 ? -12.056 -6.292 -2.050 1.00 93.88 107 ILE A N 1
ATOM 867 C CA . ILE A 1 107 ? -11.961 -7.698 -2.474 1.00 93.88 107 ILE A CA 1
ATOM 868 C C . ILE A 1 107 ? -12.631 -7.897 -3.838 1.00 93.88 107 ILE A C 1
ATOM 870 O O . ILE A 1 107 ? -12.027 -8.476 -4.736 1.00 93.88 107 ILE A O 1
ATOM 874 N N . LEU A 1 108 ? -13.845 -7.380 -4.036 1.00 93.69 108 LEU A N 1
ATOM 875 C CA . LEU A 1 108 ? -14.563 -7.511 -5.308 1.00 93.69 108 LEU A CA 1
ATOM 876 C C . LEU A 1 108 ? -13.784 -6.906 -6.483 1.00 93.69 108 LEU A C 1
ATOM 878 O O . LEU A 1 108 ? -13.811 -7.457 -7.581 1.00 93.69 108 LEU A O 1
ATOM 882 N N . LEU A 1 109 ? -13.061 -5.811 -6.250 1.00 91.94 109 LEU A N 1
ATOM 883 C CA . LEU A 1 109 ? -12.241 -5.150 -7.264 1.00 91.94 109 LEU A CA 1
ATOM 884 C C . LEU A 1 109 ? -10.961 -5.919 -7.624 1.00 91.94 109 LEU A C 1
ATOM 886 O O . LEU A 1 109 ? -10.497 -5.808 -8.757 1.00 91.94 109 LEU A O 1
ATOM 890 N N . THR A 1 110 ? -10.421 -6.732 -6.711 1.00 91.56 110 THR A N 1
ATOM 891 C CA . THR A 1 110 ? -9.235 -7.575 -6.975 1.00 91.56 110 THR A CA 1
ATOM 892 C C . THR A 1 110 ? -9.589 -8.916 -7.635 1.00 91.56 110 THR A C 1
ATOM 894 O O . THR A 1 110 ? -8.761 -9.517 -8.324 1.00 91.56 110 THR A O 1
ATOM 897 N N . LEU A 1 111 ? -10.842 -9.383 -7.525 1.00 90.44 111 LEU A N 1
ATOM 898 C CA . LEU A 1 111 ? -11.293 -10.655 -8.118 1.00 90.44 111 LEU A CA 1
ATOM 899 C C . LEU A 1 111 ? -11.017 -10.799 -9.629 1.00 90.44 111 LEU A C 1
ATOM 901 O O . LEU A 1 111 ? -10.522 -11.860 -10.027 1.00 90.44 111 LEU A O 1
ATOM 905 N N . PRO A 1 112 ? -11.277 -9.796 -10.495 1.00 87.38 112 PRO A N 1
ATOM 906 C CA . PRO A 1 112 ? -10.994 -9.914 -11.926 1.00 87.38 112 PRO A CA 1
ATOM 907 C C . PRO A 1 112 ? -9.507 -10.140 -12.218 1.00 87.38 112 PRO A C 1
ATOM 909 O O . PRO A 1 112 ? -9.160 -10.899 -13.127 1.00 87.38 112 PRO A O 1
ATOM 912 N N . ALA A 1 113 ? -8.619 -9.518 -11.437 1.00 87.31 113 ALA A N 1
ATOM 913 C CA . ALA A 1 113 ? -7.181 -9.695 -11.581 1.00 87.31 113 ALA A CA 1
ATOM 914 C C . ALA A 1 113 ? -6.725 -11.074 -11.099 1.00 87.31 113 ALA A C 1
ATOM 916 O O . ALA A 1 113 ? -5.962 -11.739 -11.803 1.00 87.31 113 ALA A O 1
ATOM 917 N N . ILE A 1 114 ? -7.245 -11.553 -9.965 1.00 86.94 114 ILE A N 1
ATOM 918 C CA . ILE A 1 114 ? -7.008 -12.923 -9.486 1.00 86.94 114 ILE A CA 1
ATOM 919 C C . ILE A 1 114 ? -7.446 -13.929 -10.561 1.00 86.94 114 ILE A C 1
ATOM 921 O O . ILE A 1 114 ? -6.673 -14.811 -10.947 1.00 86.94 114 ILE A O 1
ATOM 925 N N . TYR A 1 115 ? -8.643 -13.755 -11.126 1.00 86.88 115 TYR A N 1
ATOM 926 C CA . TYR A 1 115 ? -9.135 -14.614 -12.199 1.00 86.88 115 TYR A CA 1
ATOM 927 C C . TYR A 1 115 ? -8.195 -14.617 -13.415 1.00 86.88 115 TYR A C 1
ATOM 929 O O . TYR A 1 115 ? -7.782 -15.674 -13.899 1.00 86.88 115 TYR A O 1
ATOM 937 N N . ALA A 1 116 ? -7.778 -13.439 -13.880 1.00 85.25 116 ALA A N 1
ATOM 938 C CA . ALA A 1 116 ? -6.870 -13.315 -15.016 1.00 85.25 116 ALA A CA 1
ATOM 939 C C . ALA A 1 116 ? -5.468 -13.907 -14.754 1.00 85.25 116 ALA A C 1
ATOM 941 O O . ALA A 1 116 ? -4.836 -14.442 -15.667 1.00 85.25 116 ALA A O 1
ATOM 942 N N . LEU A 1 117 ? -4.968 -13.856 -13.517 1.00 83.94 117 LEU A N 1
ATOM 943 C CA . LEU A 1 117 ? -3.634 -14.360 -13.177 1.00 83.94 117 LEU A CA 1
ATOM 944 C C . LEU A 1 117 ? -3.565 -15.885 -13.067 1.00 83.94 117 LEU A C 1
ATOM 946 O O . LEU A 1 117 ? -2.536 -16.477 -13.441 1.00 83.94 117 LEU A O 1
ATOM 950 N N . PHE A 1 118 ? -4.631 -16.501 -12.554 1.00 83.31 118 PHE A N 1
ATOM 951 C CA . PHE A 1 118 ? -4.673 -17.925 -12.219 1.00 83.31 118 PHE A CA 1
ATOM 952 C C . PHE A 1 118 ? -5.484 -18.773 -13.204 1.00 83.31 118 PHE A C 1
ATOM 954 O O . PHE A 1 118 ? -5.088 -19.904 -13.469 1.00 83.31 118 PHE A O 1
ATOM 961 N N . PHE A 1 119 ? -6.554 -18.233 -13.793 1.00 79.50 119 PHE A N 1
ATOM 962 C CA . PHE A 1 119 ? -7.517 -19.019 -14.577 1.00 79.50 119 PHE A CA 1
ATOM 963 C C . PHE A 1 119 ? -7.546 -18.667 -16.065 1.00 79.50 119 PHE A C 1
ATOM 965 O O . PHE A 1 119 ? -7.865 -19.527 -16.887 1.00 79.50 119 PHE A O 1
ATOM 972 N N . LYS A 1 120 ? -7.150 -17.448 -16.453 1.00 70.94 120 LYS A N 1
ATOM 973 C CA . LYS A 1 120 ? -6.993 -17.105 -17.872 1.00 70.94 120 LYS A CA 1
ATOM 974 C C . LYS A 1 120 ? -5.740 -17.795 -18.432 1.00 70.94 120 LYS A C 1
ATOM 976 O O . LYS A 1 120 ? -4.603 -17.352 -18.208 1.00 70.94 120 LYS A O 1
ATOM 981 N N . LYS A 1 121 ? -5.950 -18.919 -19.131 1.00 57.19 121 LYS A N 1
ATOM 982 C CA . LYS A 1 121 ? -4.944 -19.511 -20.028 1.00 57.19 121 LYS A CA 1
ATOM 983 C C . LYS A 1 121 ? -4.617 -18.469 -21.102 1.00 57.19 121 LYS A C 1
ATOM 985 O O . LYS A 1 121 ? -5.535 -17.855 -21.641 1.00 57.19 121 LYS A O 1
ATOM 990 N N . SER A 1 122 ? -3.321 -18.209 -21.297 1.00 54.88 122 SER A N 1
ATOM 991 C CA . SER A 1 122 ? -2.838 -17.338 -22.375 1.00 54.88 122 SER A CA 1
ATOM 992 C C . SER A 1 122 ? -3.180 -17.937 -23.724 1.00 54.88 122 SER A C 1
ATOM 994 O O . SER A 1 122 ? -2.968 -19.168 -23.830 1.00 54.88 122 SER A O 1
#